Protein AF-U6M1Z2-F1 (afdb_monomer_lite)

Structure (mmCIF, N/CA/C/O backbone):
data_AF-U6M1Z2-F1
#
_entry.id   AF-U6M1Z2-F1
#
loop_
_atom_site.group_PDB
_atom_site.id
_atom_site.type_symbol
_atom_site.label_atom_id
_atom_site.label_alt_id
_atom_site.label_comp_id
_atom_site.label_asym_id
_atom_site.label_entity_id
_atom_site.label_seq_id
_atom_site.pdbx_PDB_ins_code
_atom_site.Cartn_x
_atom_site.Cartn_y
_atom_site.Cartn_z
_atom_site.occupancy
_atom_site.B_iso_or_equiv
_atom_site.auth_seq_id
_atom_site.auth_comp_id
_atom_site.auth_asym_id
_atom_site.auth_atom_id
_atom_site.pdbx_PDB_model_num
ATOM 1 N N . MET A 1 1 ? 0.963 -6.824 -11.765 1.00 69.44 1 MET A N 1
ATOM 2 C CA . MET A 1 1 ? -0.463 -7.216 -11.651 1.00 69.44 1 MET A CA 1
ATOM 3 C C . MET A 1 1 ? -0.826 -7.728 -10.263 1.00 69.44 1 MET A C 1
ATOM 5 O O . MET A 1 1 ? -1.768 -7.196 -9.703 1.00 69.44 1 MET A O 1
ATOM 9 N N . VAL A 1 2 ? -0.076 -8.672 -9.672 1.00 79.88 2 VAL A N 1
ATOM 10 C CA . VAL A 1 2 ? -0.348 -9.194 -8.308 1.00 79.88 2 VAL A CA 1
ATOM 11 C C . VAL A 1 2 ? -0.509 -8.078 -7.265 1.00 79.88 2 VAL A C 1
ATOM 13 O O . VAL A 1 2 ? -1.460 -8.088 -6.497 1.00 79.88 2 VAL A O 1
ATOM 16 N N . ILE A 1 3 ? 0.361 -7.066 -7.299 1.00 79.69 3 ILE A N 1
ATOM 17 C CA . ILE A 1 3 ? 0.311 -5.923 -6.372 1.00 79.69 3 ILE A CA 1
ATOM 18 C C . ILE A 1 3 ? -0.964 -5.084 -6.570 1.00 79.69 3 ILE A C 1
ATOM 20 O O . ILE A 1 3 ? -1.628 -4.728 -5.605 1.00 79.69 3 ILE A O 1
ATOM 24 N N . ALA A 1 4 ? -1.346 -4.804 -7.820 1.00 83.25 4 ALA A N 1
ATOM 25 C CA . ALA A 1 4 ? -2.585 -4.082 -8.120 1.00 83.25 4 ALA A CA 1
ATOM 26 C C . ALA A 1 4 ? -3.821 -4.853 -7.624 1.00 83.25 4 ALA A C 1
ATOM 28 O O . ALA A 1 4 ? -4.719 -4.263 -7.029 1.00 83.25 4 ALA A O 1
ATOM 29 N N . ALA A 1 5 ? -3.831 -6.177 -7.819 1.00 85.50 5 ALA A N 1
ATOM 30 C CA . ALA A 1 5 ? -4.891 -7.046 -7.320 1.00 85.50 5 ALA A CA 1
ATOM 31 C C . ALA A 1 5 ? -4.953 -7.039 -5.785 1.00 85.50 5 ALA A C 1
ATOM 33 O O . ALA A 1 5 ? -6.039 -6.916 -5.230 1.00 85.50 5 ALA A O 1
ATOM 34 N N . TYR A 1 6 ? -3.802 -7.088 -5.105 1.00 88.19 6 TYR A N 1
ATOM 35 C CA . TYR A 1 6 ? -3.723 -6.970 -3.648 1.00 88.19 6 TYR A CA 1
ATOM 36 C C . TYR A 1 6 ? -4.377 -5.675 -3.146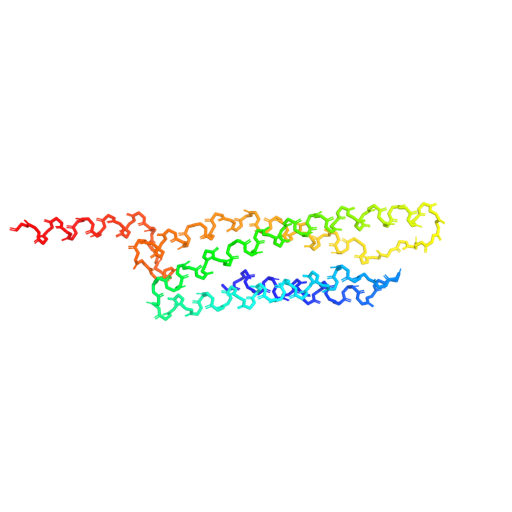 1.00 88.19 6 TYR A C 1
ATOM 38 O O . TYR A 1 6 ? -5.280 -5.730 -2.315 1.00 88.19 6 TYR A O 1
ATOM 46 N N . PHE A 1 7 ? -3.982 -4.518 -3.688 1.00 86.62 7 PHE A N 1
ATOM 47 C CA . PHE A 1 7 ? -4.541 -3.226 -3.276 1.00 86.62 7 PHE A CA 1
ATOM 48 C C . PHE A 1 7 ? -6.040 -3.107 -3.570 1.00 86.62 7 PHE A C 1
ATOM 50 O O . PHE A 1 7 ? -6.777 -2.557 -2.755 1.00 86.62 7 PHE A O 1
ATOM 57 N N . GLY A 1 8 ? -6.511 -3.672 -4.686 1.00 85.94 8 GLY A N 1
ATOM 58 C CA . GLY A 1 8 ? -7.940 -3.739 -4.997 1.00 85.94 8 GLY A CA 1
ATOM 59 C C . GLY A 1 8 ? -8.729 -4.596 -4.000 1.00 85.94 8 GLY A C 1
ATOM 60 O O . GLY A 1 8 ? -9.753 -4.152 -3.483 1.00 85.94 8 GLY A O 1
ATOM 61 N N . VAL A 1 9 ? -8.238 -5.801 -3.690 1.00 89.12 9 VAL A N 1
ATOM 62 C CA . VAL A 1 9 ? -8.891 -6.732 -2.751 1.00 89.12 9 VAL A CA 1
ATOM 63 C C . VAL A 1 9 ? -8.912 -6.164 -1.335 1.00 89.12 9 VAL A C 1
ATOM 65 O O . VAL A 1 9 ? -9.959 -6.164 -0.691 1.00 89.12 9 VAL A O 1
ATOM 68 N N . ILE A 1 10 ? -7.785 -5.634 -0.859 1.00 88.81 10 ILE A N 1
ATOM 69 C CA . ILE A 1 10 ? -7.706 -5.022 0.470 1.00 88.81 10 ILE A CA 1
ATOM 70 C C . ILE A 1 10 ? -8.549 -3.752 0.544 1.00 88.81 10 ILE A C 1
ATOM 72 O O . ILE A 1 10 ? -9.233 -3.548 1.539 1.00 88.81 10 ILE A O 1
ATOM 76 N N . GLY A 1 11 ? -8.581 -2.936 -0.514 1.00 87.12 11 GLY A N 1
ATOM 77 C CA . GLY A 1 11 ? -9.464 -1.772 -0.571 1.00 87.12 11 GLY A CA 1
ATOM 78 C C . GLY A 1 11 ? -10.939 -2.147 -0.410 1.00 87.12 11 GLY A C 1
ATOM 79 O O . GLY A 1 11 ? -11.657 -1.527 0.374 1.00 87.12 11 GLY A O 1
ATOM 80 N N . GLY A 1 12 ? -11.379 -3.215 -1.084 1.00 87.31 12 GLY A N 1
ATOM 81 C CA . GLY A 1 12 ? -12.729 -3.758 -0.925 1.00 87.31 12 GLY A CA 1
ATOM 82 C C . GLY A 1 12 ? -13.001 -4.311 0.478 1.00 87.31 12 GLY A C 1
ATOM 83 O O . GLY A 1 12 ? -14.061 -4.041 1.045 1.00 87.31 12 GLY A O 1
ATOM 84 N N . LEU A 1 13 ? -12.041 -5.040 1.057 1.00 87.75 13 LEU A N 1
ATOM 85 C CA . LEU A 1 13 ? -12.134 -5.567 2.423 1.00 87.75 13 LEU A CA 1
ATOM 86 C C . LEU A 1 13 ? -12.231 -4.451 3.465 1.00 87.75 13 LEU A C 1
ATOM 88 O O . LEU A 1 13 ? -13.078 -4.533 4.348 1.00 87.75 13 LEU A O 1
ATOM 92 N N . ASP A 1 14 ? -11.419 -3.402 3.342 1.00 85.88 14 ASP A N 1
ATOM 93 C CA . ASP A 1 14 ? -11.433 -2.256 4.251 1.00 85.88 14 ASP A CA 1
ATOM 94 C C . ASP A 1 14 ? -12.787 -1.528 4.205 1.00 85.88 14 ASP A C 1
ATOM 96 O O . ASP A 1 14 ? -13.352 -1.212 5.249 1.00 85.88 14 ASP A O 1
ATOM 100 N N . ILE A 1 15 ? -13.350 -1.319 3.006 1.00 88.50 15 ILE A N 1
ATOM 101 C CA . ILE A 1 15 ? -14.685 -0.720 2.828 1.00 88.50 15 ILE A CA 1
ATOM 102 C C . ILE A 1 15 ? -15.772 -1.595 3.459 1.00 88.50 15 ILE A C 1
ATOM 104 O O . ILE A 1 15 ? -16.685 -1.080 4.106 1.00 88.50 15 ILE A O 1
ATOM 108 N N . TYR A 1 16 ? -15.701 -2.910 3.249 1.00 87.69 16 TYR A N 1
ATOM 109 C CA . TYR A 1 16 ? -16.664 -3.857 3.803 1.00 87.69 16 TYR A CA 1
ATOM 110 C C . TYR A 1 16 ? -16.614 -3.876 5.334 1.00 87.69 16 TYR A C 1
ATOM 112 O O . TYR A 1 16 ? -17.648 -3.756 5.985 1.00 87.69 16 TYR A O 1
ATOM 120 N N . GLN A 1 17 ? -15.412 -3.964 5.904 1.00 84.88 17 GLN A N 1
ATOM 121 C CA . GLN A 1 17 ? -15.179 -3.970 7.345 1.00 84.88 17 GLN A CA 1
ATOM 122 C C . GLN A 1 17 ? -15.626 -2.665 8.007 1.00 84.88 17 GLN A C 1
ATOM 124 O O . GLN A 1 17 ? -16.324 -2.715 9.014 1.00 84.88 17 GLN A O 1
ATOM 129 N N . ALA A 1 18 ? -15.315 -1.513 7.406 1.00 83.56 18 ALA A N 1
ATOM 130 C CA . ALA A 1 18 ? -15.727 -0.213 7.927 1.00 83.56 18 ALA A CA 1
ATOM 131 C C . ALA A 1 18 ? -17.249 -0.086 8.078 1.00 83.56 18 ALA A C 1
ATOM 133 O O . ALA A 1 18 ? -17.717 0.564 9.000 1.00 83.56 18 ALA A O 1
ATOM 134 N N . LYS A 1 19 ? -18.032 -0.716 7.191 1.00 85.19 19 LYS A N 1
ATOM 135 C CA . LYS A 1 19 ? -19.503 -0.725 7.274 1.00 85.19 19 LYS A CA 1
ATOM 136 C C . LYS A 1 19 ? -20.057 -1.682 8.332 1.00 85.19 19 LYS A C 1
ATOM 138 O O . LYS A 1 19 ? -21.239 -1.592 8.646 1.00 85.19 19 LYS A O 1
ATOM 143 N N . GLN A 1 20 ? -19.247 -2.622 8.818 1.00 82.75 20 GLN A N 1
ATOM 144 C CA . GLN A 1 20 ? -19.646 -3.579 9.851 1.00 82.75 20 GLN A CA 1
ATOM 145 C C . GLN A 1 20 ? -19.220 -3.163 11.259 1.00 82.75 20 GLN A C 1
ATOM 147 O O . GLN A 1 20 ? -19.742 -3.726 12.219 1.00 82.75 20 GLN A O 1
ATOM 152 N N . THR A 1 21 ? -18.300 -2.205 11.404 1.00 76.25 21 THR A N 1
ATOM 153 C CA . THR A 1 21 ? -17.958 -1.658 12.719 1.00 76.25 21 THR A CA 1
ATOM 154 C C . THR A 1 21 ? -19.078 -0.780 13.254 1.00 76.25 21 THR A C 1
ATOM 156 O O . THR A 1 21 ? -19.736 -0.046 12.512 1.00 76.25 21 THR A O 1
ATOM 159 N N . VAL A 1 22 ? -19.287 -0.854 14.567 1.00 76.06 22 VAL A N 1
ATOM 160 C CA . VAL A 1 22 ? -20.221 0.015 15.286 1.00 76.06 22 VAL A CA 1
ATOM 161 C C . VAL A 1 22 ? -19.462 0.707 16.422 1.00 76.06 22 VAL A C 1
ATOM 163 O O . VAL A 1 22 ? -19.015 0.002 17.329 1.00 76.06 22 VAL A O 1
ATOM 166 N N . PRO A 1 23 ? -19.330 2.048 16.405 1.00 74.12 23 PRO A N 1
ATOM 167 C CA . PRO A 1 23 ? -19.745 2.960 15.331 1.00 74.12 23 PRO A CA 1
ATOM 168 C C . PRO A 1 23 ? -18.944 2.758 14.028 1.00 74.12 23 PRO A C 1
ATOM 170 O O . PRO A 1 23 ? -17.871 2.155 14.019 1.00 74.12 23 PRO A O 1
ATOM 173 N N . GLN A 1 24 ? -19.493 3.245 12.910 1.00 80.69 24 GLN A N 1
ATOM 174 C CA . GLN A 1 24 ? -18.866 3.114 11.593 1.00 80.69 24 GLN A CA 1
ATOM 175 C C . GLN A 1 24 ? -17.493 3.805 11.569 1.00 80.69 24 GLN A C 1
ATOM 177 O O . GLN A 1 24 ? -17.366 4.971 11.935 1.00 80.69 24 GLN A O 1
ATOM 182 N N . GLU A 1 25 ? -16.474 3.105 11.066 1.00 78.75 25 GLU A N 1
ATOM 183 C CA . GLU A 1 25 ? -15.097 3.612 11.014 1.00 78.75 25 GLU A CA 1
ATOM 184 C C . GLU A 1 25 ? -14.839 4.373 9.703 1.00 78.75 25 GLU A C 1
ATOM 186 O O . GLU A 1 25 ? -14.394 3.810 8.697 1.00 78.75 25 GLU A O 1
ATOM 191 N N . GLU A 1 26 ? -15.114 5.681 9.687 1.00 83.00 26 GLU A N 1
ATOM 192 C CA . GLU A 1 26 ? -14.958 6.520 8.484 1.00 83.00 26 GLU A CA 1
ATOM 193 C C . GLU A 1 26 ? -13.520 6.548 7.948 1.00 83.00 26 GLU A C 1
ATOM 195 O O . GLU A 1 26 ? -13.290 6.513 6.735 1.00 83.00 26 GLU A O 1
ATOM 200 N N . THR A 1 27 ? -12.534 6.551 8.845 1.00 80.56 27 THR A N 1
ATOM 201 C CA . THR A 1 27 ? -11.107 6.543 8.486 1.00 80.56 27 THR A CA 1
ATOM 202 C C . THR A 1 27 ? -10.719 5.264 7.742 1.00 80.56 27 THR A C 1
ATOM 204 O O . THR A 1 27 ? -9.984 5.316 6.750 1.00 80.56 27 THR A O 1
ATOM 207 N N . GLN A 1 28 ? -11.271 4.119 8.155 1.00 80.62 28 GLN A N 1
ATOM 208 C CA . GLN A 1 28 ? -11.069 2.840 7.481 1.00 80.62 28 GLN A CA 1
ATOM 209 C C . GLN A 1 28 ? -11.741 2.820 6.104 1.00 80.62 28 GLN A C 1
ATOM 211 O O . GLN A 1 28 ? -11.137 2.349 5.137 1.00 80.62 28 GLN A O 1
ATOM 216 N N . PHE A 1 29 ? -12.946 3.384 5.990 1.00 86.44 29 PHE A N 1
ATOM 217 C CA . PHE A 1 29 ? -13.667 3.492 4.722 1.00 86.44 29 PHE A CA 1
ATOM 218 C C . PHE A 1 29 ? -12.890 4.325 3.689 1.00 86.44 29 PHE A C 1
ATOM 220 O O . PHE A 1 29 ? -12.667 3.868 2.565 1.00 86.44 29 PHE A O 1
ATOM 227 N N . VAL A 1 30 ? -12.410 5.512 4.081 1.00 85.31 30 VAL A N 1
ATOM 228 C CA . VAL A 1 30 ? -11.577 6.371 3.219 1.00 85.31 30 VAL A CA 1
ATOM 229 C C . VAL A 1 30 ? -10.289 5.647 2.823 1.00 85.31 30 VAL A C 1
ATOM 231 O O . VAL A 1 30 ? -9.927 5.629 1.646 1.00 85.31 30 VAL A O 1
ATOM 234 N N . GLY A 1 31 ? -9.632 4.978 3.775 1.00 83.88 31 GLY A N 1
ATOM 235 C CA . GLY A 1 31 ? -8.438 4.180 3.498 1.00 83.88 31 GLY A CA 1
ATOM 236 C C . GLY A 1 31 ? -8.678 3.053 2.489 1.00 83.88 31 GLY A C 1
ATOM 237 O O . GLY A 1 31 ? -7.806 2.770 1.667 1.00 83.88 31 GLY A O 1
ATOM 238 N N . GLY A 1 32 ? -9.859 2.431 2.506 1.00 85.38 32 GLY A N 1
ATOM 239 C CA . GLY A 1 32 ? -10.235 1.404 1.537 1.00 85.38 32 GLY A CA 1
ATOM 240 C C . GLY A 1 32 ? -10.417 1.947 0.115 1.00 85.38 32 GLY A C 1
ATOM 241 O O . GLY A 1 32 ? -9.931 1.344 -0.844 1.00 85.38 32 GLY A O 1
ATOM 242 N N . ILE A 1 33 ? -11.021 3.132 -0.032 1.00 87.94 33 ILE A N 1
ATOM 243 C CA . ILE A 1 33 ? -11.134 3.824 -1.329 1.00 87.94 33 ILE A CA 1
ATOM 244 C C . ILE A 1 33 ? -9.747 4.164 -1.883 1.00 87.94 33 ILE A C 1
ATOM 246 O O . ILE A 1 33 ? -9.467 3.902 -3.055 1.00 87.94 33 ILE A O 1
ATOM 250 N N . VAL A 1 34 ? -8.863 4.707 -1.041 1.00 87.69 34 VAL A N 1
ATOM 251 C CA . VAL A 1 34 ? -7.488 5.053 -1.434 1.00 87.69 34 VAL A CA 1
ATOM 252 C C . VAL A 1 34 ? -6.719 3.808 -1.887 1.00 87.69 34 VAL A C 1
ATOM 254 O O . VAL A 1 34 ? -6.083 3.836 -2.940 1.00 87.69 34 VAL A O 1
ATOM 257 N N . ASN A 1 35 ? -6.837 2.689 -1.164 1.00 87.19 35 ASN A N 1
ATOM 258 C CA . ASN A 1 35 ? -6.247 1.408 -1.562 1.00 87.19 35 ASN A CA 1
ATOM 259 C C . ASN A 1 35 ? -6.744 0.947 -2.942 1.00 87.19 35 ASN A C 1
ATOM 261 O O . ASN A 1 35 ? -5.934 0.621 -3.812 1.00 87.19 35 ASN A O 1
ATOM 265 N N . ALA A 1 36 ? -8.056 0.978 -3.187 1.00 87.69 36 ALA A N 1
ATOM 266 C CA . ALA A 1 36 ? -8.614 0.598 -4.484 1.00 87.69 36 ALA A CA 1
ATOM 267 C C . ALA A 1 36 ? -8.112 1.510 -5.623 1.00 87.69 36 ALA A C 1
ATOM 269 O O . ALA A 1 36 ? -7.740 1.021 -6.694 1.00 87.69 36 ALA A O 1
ATOM 270 N N . ALA A 1 37 ? -8.029 2.823 -5.378 1.00 87.75 37 ALA A N 1
ATOM 271 C CA . ALA A 1 37 ? -7.502 3.793 -6.336 1.00 87.75 37 ALA A CA 1
ATOM 272 C C . ALA A 1 37 ? -6.019 3.543 -6.662 1.00 87.75 37 ALA A C 1
ATOM 274 O O . ALA A 1 37 ? -5.631 3.575 -7.831 1.00 87.75 37 ALA A O 1
ATOM 275 N N . ILE A 1 38 ? -5.198 3.218 -5.658 1.00 87.44 38 ILE A N 1
ATOM 276 C CA . ILE A 1 38 ? -3.791 2.831 -5.845 1.00 87.44 38 ILE A CA 1
ATOM 277 C C . ILE A 1 38 ? -3.685 1.556 -6.682 1.00 87.44 38 ILE A C 1
ATOM 279 O O . ILE A 1 38 ? -2.873 1.498 -7.605 1.00 87.44 38 ILE A O 1
ATOM 283 N N . GLY A 1 39 ? -4.537 0.560 -6.425 1.00 87.06 39 GLY A N 1
ATOM 284 C CA . GLY A 1 39 ? -4.611 -0.650 -7.246 1.00 87.06 39 GLY A CA 1
ATOM 285 C C . GLY A 1 39 ? -4.869 -0.333 -8.723 1.00 87.06 39 GLY A C 1
ATOM 286 O O . GLY A 1 39 ? -4.139 -0.811 -9.596 1.00 87.06 39 GLY A O 1
ATOM 287 N N . GLY A 1 40 ? -5.841 0.541 -9.002 1.00 86.56 40 GLY A N 1
ATOM 288 C CA . GLY A 1 40 ? -6.129 1.028 -10.354 1.00 86.56 40 GLY A CA 1
ATOM 289 C C . GLY A 1 40 ? -4.954 1.783 -10.983 1.00 86.56 40 GLY A C 1
ATOM 290 O O . GLY A 1 40 ? -4.614 1.553 -12.144 1.00 86.56 40 GLY A O 1
ATOM 291 N N . TYR A 1 41 ? -4.275 2.626 -10.206 1.00 87.38 41 TYR A N 1
ATOM 292 C CA . TYR A 1 41 ? -3.131 3.394 -10.690 1.00 87.38 41 TYR A CA 1
ATOM 293 C C . TYR A 1 41 ? -1.924 2.510 -11.040 1.00 87.38 41 TYR A C 1
ATOM 295 O O . TYR A 1 41 ? -1.295 2.691 -12.085 1.00 87.38 41 TYR A O 1
ATOM 303 N N . ILE A 1 42 ? -1.635 1.492 -10.225 1.00 85.00 42 ILE A N 1
ATOM 304 C CA . ILE A 1 42 ? -0.583 0.506 -10.512 1.00 85.00 42 ILE A CA 1
ATOM 305 C C . ILE A 1 42 ? -0.929 -0.294 -11.774 1.00 85.00 42 ILE A C 1
ATOM 307 O O . ILE A 1 42 ? -0.047 -0.562 -12.592 1.00 85.00 42 ILE A O 1
ATOM 311 N N . LEU A 1 43 ? -2.201 -0.661 -11.966 1.00 86.50 43 LEU A N 1
ATOM 312 C CA . LEU A 1 43 ? -2.651 -1.352 -13.176 1.00 86.50 43 LEU A CA 1
ATOM 313 C C . LEU A 1 43 ? -2.406 -0.497 -14.431 1.00 86.50 43 LEU A C 1
ATOM 315 O O . LEU A 1 43 ? -1.870 -1.002 -15.418 1.00 86.50 43 LEU A O 1
ATOM 319 N N . LEU A 1 44 ? -2.728 0.799 -14.367 1.00 85.69 44 LEU A N 1
ATOM 320 C CA . LEU A 1 44 ? -2.457 1.751 -15.444 1.00 85.69 44 LEU A CA 1
ATOM 321 C C . LEU A 1 44 ? -0.957 1.827 -15.762 1.00 85.69 44 LEU A C 1
ATOM 323 O O . LEU A 1 44 ? -0.580 1.756 -16.929 1.00 85.69 44 LEU A O 1
ATOM 327 N N . CYS A 1 45 ? -0.095 1.900 -14.744 1.00 81.00 45 CYS A N 1
ATOM 328 C CA . CYS A 1 45 ? 1.359 1.929 -14.941 1.00 81.00 45 CYS A CA 1
ATOM 329 C C . CYS A 1 45 ? 1.869 0.671 -15.660 1.00 81.00 45 CYS A C 1
ATOM 331 O O . CYS A 1 45 ? 2.690 0.767 -16.571 1.00 81.00 45 CYS A O 1
ATOM 333 N N . VAL A 1 46 ? 1.342 -0.507 -15.306 1.00 78.12 46 VAL A N 1
ATOM 334 C CA . VAL A 1 46 ? 1.676 -1.769 -15.984 1.00 78.12 46 VAL A CA 1
ATOM 335 C C . VAL A 1 46 ? 1.248 -1.735 -17.456 1.00 78.12 46 VAL A C 1
ATOM 337 O O . VAL A 1 46 ? 2.042 -2.094 -18.323 1.00 78.12 46 VAL A O 1
ATOM 340 N N . LEU A 1 47 ? 0.032 -1.267 -17.758 1.00 82.19 47 LEU A N 1
ATOM 341 C CA . LEU A 1 47 ? -0.459 -1.136 -19.137 1.00 82.19 47 LEU A CA 1
ATOM 342 C C . LEU A 1 47 ? 0.401 -0.171 -19.968 1.00 82.19 47 LEU A C 1
ATOM 344 O O . LEU A 1 47 ? 0.736 -0.467 -21.112 1.00 82.19 47 LEU A O 1
ATOM 348 N N . LEU A 1 48 ? 0.817 0.956 -19.390 1.00 78.88 48 LEU A N 1
ATOM 349 C CA . LEU A 1 48 ? 1.691 1.919 -20.065 1.00 78.88 48 LEU A CA 1
ATOM 350 C C . LEU A 1 48 ? 3.105 1.370 -20.302 1.00 78.88 48 LEU A C 1
ATOM 352 O O . LEU A 1 48 ? 3.714 1.675 -21.331 1.00 78.88 48 LEU A O 1
ATOM 356 N N . GLY A 1 49 ? 3.603 0.521 -19.397 1.00 70.44 49 GLY A N 1
ATOM 357 C CA . GLY A 1 49 ? 4.826 -0.256 -19.605 1.00 70.44 49 GLY A CA 1
ATOM 358 C C . GLY A 1 49 ? 4.719 -1.193 -20.813 1.00 70.44 49 GLY A C 1
ATOM 359 O O . GLY A 1 49 ? 5.604 -1.191 -21.671 1.00 70.44 49 GLY A O 1
ATOM 360 N N . PHE A 1 50 ? 3.596 -1.912 -20.952 1.00 74.44 50 PHE A N 1
ATOM 361 C CA . PHE A 1 50 ? 3.322 -2.739 -22.137 1.00 74.44 50 PHE A CA 1
ATOM 362 C C . PHE A 1 50 ? 3.304 -1.926 -23.437 1.00 74.44 50 PHE A C 1
ATOM 364 O O . PHE A 1 50 ? 3.833 -2.379 -24.452 1.00 74.44 50 PHE A O 1
ATOM 371 N N . LEU A 1 51 ? 2.757 -0.709 -23.403 1.00 77.50 51 LEU A N 1
ATOM 372 C CA . LEU A 1 51 ? 2.694 0.199 -24.553 1.00 77.50 51 LEU A CA 1
ATOM 373 C C . LEU A 1 51 ? 4.041 0.862 -24.907 1.00 77.50 51 LEU A C 1
ATOM 375 O O . LEU A 1 51 ? 4.098 1.640 -25.857 1.00 77.50 51 LEU A O 1
ATOM 379 N N . LYS A 1 52 ? 5.132 0.558 -24.183 1.00 66.31 52 LYS A N 1
ATOM 380 C CA . LYS A 1 52 ? 6.486 1.106 -24.404 1.00 66.31 52 LYS A CA 1
ATOM 381 C C . LYS A 1 52 ? 6.555 2.642 -24.393 1.00 66.31 52 LYS A C 1
ATOM 383 O O . LYS A 1 52 ? 7.408 3.239 -25.049 1.00 66.31 52 LYS A O 1
ATOM 388 N N . LEU A 1 53 ? 5.712 3.304 -23.601 1.00 65.88 53 LEU A N 1
ATOM 389 C CA . LEU A 1 53 ? 5.695 4.768 -23.458 1.00 65.88 53 LEU A CA 1
ATOM 390 C C . LEU A 1 53 ? 6.803 5.262 -22.502 1.00 65.88 53 LEU A C 1
ATOM 392 O O . LEU A 1 53 ? 6.523 5.956 -21.530 1.00 65.88 53 LEU A O 1
ATOM 396 N N . GLY A 1 54 ? 8.059 4.882 -22.770 1.00 64.81 54 GLY A N 1
ATOM 397 C CA . GLY A 1 54 ? 9.217 4.897 -21.857 1.00 64.81 54 GLY A CA 1
ATOM 398 C C . GLY A 1 54 ? 9.254 5.997 -20.785 1.00 64.81 54 GLY A C 1
ATOM 399 O O . GLY A 1 54 ? 9.216 5.688 -19.597 1.00 64.81 54 GLY A O 1
ATOM 400 N N . LEU A 1 55 ? 9.294 7.278 -21.173 1.00 68.94 55 LEU A N 1
ATOM 401 C CA . LEU A 1 55 ? 9.388 8.394 -20.217 1.00 68.94 55 LEU A CA 1
ATOM 402 C C . LEU A 1 55 ? 8.101 8.597 -19.394 1.00 68.94 55 LEU A C 1
ATOM 404 O O . LEU A 1 55 ? 8.161 8.871 -18.198 1.00 68.94 55 LEU A O 1
ATOM 408 N N . LEU A 1 56 ? 6.936 8.431 -20.023 1.00 74.50 56 LEU A N 1
ATOM 409 C CA . LEU A 1 56 ? 5.625 8.533 -19.374 1.00 74.50 56 LEU A CA 1
ATOM 410 C C . LEU A 1 56 ? 5.418 7.389 -18.373 1.00 74.50 56 LEU A C 1
ATOM 412 O O . LEU A 1 56 ? 5.005 7.625 -17.239 1.00 74.50 56 LEU A O 1
ATOM 416 N N . ALA A 1 57 ? 5.775 6.165 -18.767 1.00 71.06 57 ALA A N 1
ATOM 417 C CA . ALA A 1 57 ? 5.738 4.993 -17.900 1.00 71.06 57 ALA A CA 1
ATOM 418 C C . ALA A 1 57 ? 6.693 5.147 -16.704 1.00 71.06 57 ALA A C 1
ATOM 420 O O . ALA A 1 57 ? 6.312 4.815 -15.583 1.00 71.06 57 ALA A O 1
ATOM 421 N N . TYR A 1 58 ? 7.888 5.716 -16.908 1.00 69.75 58 TYR A N 1
ATOM 422 C CA . TYR A 1 58 ? 8.828 6.030 -15.828 1.00 69.75 58 TYR A CA 1
ATOM 423 C C . TYR A 1 58 ? 8.232 7.004 -14.801 1.00 69.75 58 TYR A C 1
ATOM 425 O O . TYR A 1 58 ? 8.183 6.683 -13.613 1.00 69.75 58 TYR A O 1
ATOM 433 N N . ILE A 1 59 ? 7.743 8.168 -15.251 1.00 77.94 59 ILE A N 1
ATOM 434 C CA . ILE A 1 59 ? 7.206 9.213 -14.363 1.00 77.94 59 ILE A CA 1
ATOM 435 C C . ILE A 1 59 ? 6.006 8.688 -13.570 1.00 77.94 59 ILE A C 1
ATOM 437 O O . ILE A 1 59 ? 5.932 8.887 -12.358 1.00 77.94 59 ILE A O 1
ATOM 441 N N . LEU A 1 60 ? 5.086 7.977 -14.227 1.00 80.44 60 LEU A N 1
ATOM 442 C CA . LEU A 1 60 ? 3.895 7.444 -13.566 1.00 80.44 60 LEU A CA 1
ATOM 443 C C . LEU A 1 60 ? 4.231 6.305 -12.602 1.00 80.44 60 LEU A C 1
ATOM 445 O O . LEU A 1 60 ? 3.695 6.275 -11.499 1.00 80.44 60 LEU A O 1
ATOM 449 N N . THR A 1 61 ? 5.180 5.428 -12.943 1.00 77.00 61 THR A N 1
ATOM 450 C CA . THR A 1 61 ? 5.638 4.368 -12.026 1.00 77.00 61 THR A CA 1
ATOM 451 C C . THR A 1 61 ? 6.309 4.959 -10.785 1.00 77.00 61 THR A C 1
ATOM 453 O O . THR A 1 61 ? 6.082 4.487 -9.671 1.00 77.00 61 THR A O 1
ATOM 456 N N . PHE A 1 62 ? 7.084 6.033 -10.951 1.00 79.50 62 PHE A N 1
ATOM 457 C CA . PHE A 1 62 ? 7.678 6.760 -9.832 1.00 79.50 62 PHE A CA 1
ATOM 458 C C . PHE A 1 62 ? 6.616 7.476 -8.983 1.00 79.50 62 PHE A C 1
ATOM 460 O O . PHE A 1 62 ? 6.661 7.430 -7.755 1.00 79.50 62 PHE A O 1
ATOM 467 N N . GLY A 1 63 ? 5.600 8.068 -9.614 1.00 83.00 63 GLY A N 1
ATOM 468 C CA . GLY A 1 63 ? 4.441 8.613 -8.907 1.00 83.00 63 GLY A CA 1
ATOM 469 C C . GLY A 1 63 ? 3.670 7.539 -8.133 1.00 83.00 63 GLY A C 1
ATOM 470 O O . GLY A 1 63 ? 3.300 7.757 -6.983 1.00 83.00 63 GLY A O 1
ATOM 471 N N . ALA A 1 64 ? 3.473 6.355 -8.720 1.00 81.94 64 ALA A N 1
ATOM 472 C CA . ALA A 1 64 ? 2.800 5.230 -8.072 1.00 81.94 64 ALA A CA 1
ATOM 473 C C . ALA A 1 64 ? 3.562 4.761 -6.833 1.00 81.94 64 ALA A C 1
ATOM 475 O O . ALA A 1 64 ? 2.943 4.495 -5.805 1.00 81.94 64 ALA A O 1
ATOM 476 N N . PHE A 1 65 ? 4.893 4.743 -6.894 1.00 83.19 65 PHE A N 1
ATOM 477 C CA . PHE A 1 65 ? 5.737 4.469 -5.737 1.00 83.19 65 PHE A CA 1
ATOM 478 C C . PHE A 1 65 ? 5.500 5.466 -4.595 1.00 83.19 65 PHE A C 1
ATOM 480 O O . PHE A 1 65 ? 5.223 5.048 -3.472 1.00 83.19 65 PHE A O 1
ATOM 487 N N . PHE A 1 66 ? 5.536 6.771 -4.884 1.00 84.94 66 PHE A N 1
ATOM 488 C CA . PHE A 1 66 ? 5.319 7.815 -3.878 1.00 84.94 66 PHE A CA 1
ATOM 489 C C . PHE A 1 66 ? 3.931 7.743 -3.242 1.00 84.94 66 PHE A C 1
ATOM 491 O O . PHE A 1 66 ? 3.817 7.760 -2.019 1.00 84.94 66 PHE A O 1
ATOM 498 N N . VAL A 1 67 ? 2.877 7.614 -4.051 1.00 86.06 67 VAL A N 1
ATOM 499 C CA . VAL A 1 67 ? 1.499 7.501 -3.547 1.00 86.06 67 VAL A CA 1
ATOM 500 C C . VAL A 1 67 ? 1.333 6.240 -2.695 1.00 86.06 67 VAL A C 1
ATOM 502 O O . VAL A 1 67 ? 0.697 6.282 -1.644 1.00 86.06 67 VAL A O 1
ATOM 505 N N . THR A 1 68 ? 1.955 5.130 -3.098 1.00 85.25 68 THR A N 1
ATOM 506 C CA . THR A 1 68 ? 1.918 3.873 -2.340 1.00 85.25 68 THR A CA 1
ATOM 507 C C . THR A 1 68 ? 2.645 4.002 -0.999 1.00 85.25 68 THR A C 1
ATOM 509 O O . THR A 1 68 ? 2.130 3.547 0.019 1.00 85.25 68 THR A O 1
ATOM 512 N N . LEU A 1 69 ? 3.798 4.678 -0.963 1.00 86.00 69 LEU A N 1
ATOM 513 C CA . LEU A 1 69 ? 4.519 4.982 0.277 1.00 86.00 69 LEU A CA 1
ATOM 514 C C . LEU A 1 69 ? 3.711 5.882 1.216 1.00 86.00 69 LEU A C 1
ATOM 516 O O . LEU A 1 69 ? 3.578 5.566 2.398 1.00 86.00 69 LEU A O 1
ATOM 520 N N . LEU A 1 70 ? 3.141 6.972 0.694 1.00 87.88 70 LEU A N 1
ATOM 521 C CA . LEU A 1 70 ? 2.294 7.886 1.467 1.00 87.88 70 LEU A CA 1
ATOM 522 C C . LEU A 1 70 ? 1.081 7.163 2.057 1.00 87.88 70 LEU A C 1
ATOM 524 O O . LEU A 1 70 ? 0.742 7.384 3.216 1.00 87.88 70 LEU A O 1
ATOM 528 N N .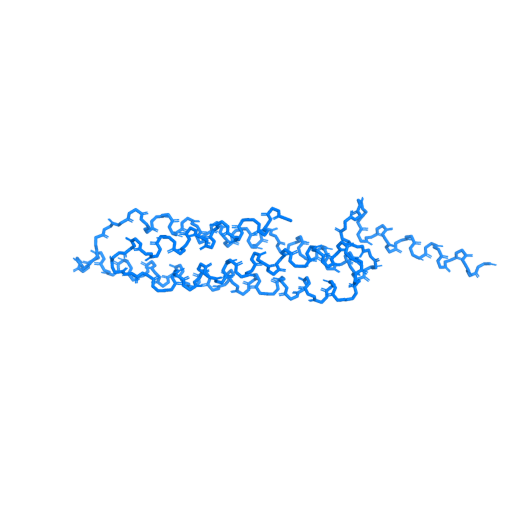 ASN A 1 71 ? 0.472 6.250 1.300 1.00 86.69 71 ASN A N 1
ATOM 529 C CA . ASN A 1 71 ? -0.611 5.408 1.796 1.00 86.69 71 ASN A CA 1
ATOM 530 C C . ASN A 1 71 ? -0.160 4.469 2.925 1.00 86.69 71 ASN A C 1
ATOM 532 O O . ASN A 1 71 ? -0.896 4.272 3.885 1.00 86.69 71 ASN A O 1
ATOM 536 N N . GLY A 1 72 ? 1.061 3.932 2.860 1.00 86.25 72 GLY A N 1
ATOM 537 C CA . GLY A 1 72 ? 1.632 3.134 3.948 1.00 86.25 72 GLY A CA 1
ATOM 538 C C . GLY A 1 72 ? 1.794 3.939 5.235 1.00 86.25 72 GLY A C 1
ATOM 539 O O . GLY A 1 72 ? 1.405 3.476 6.305 1.00 86.25 72 GLY A O 1
ATOM 540 N N . VAL A 1 73 ? 2.294 5.174 5.128 1.00 88.38 73 VAL A N 1
ATOM 541 C CA . VAL A 1 73 ? 2.393 6.099 6.268 1.00 88.38 73 VAL A CA 1
ATOM 542 C C . VAL A 1 73 ? 1.006 6.441 6.811 1.00 88.38 73 VAL A C 1
ATOM 544 O O . VAL A 1 73 ? 0.788 6.360 8.016 1.00 88.38 73 VAL A O 1
ATOM 547 N N . PHE A 1 74 ? 0.053 6.766 5.933 1.00 86.12 74 PHE A N 1
ATOM 548 C CA . PHE A 1 74 ? -1.330 7.039 6.320 1.00 86.12 74 PHE A CA 1
ATOM 549 C C . PHE A 1 74 ? -1.940 5.863 7.093 1.00 86.12 74 PHE A C 1
ATOM 551 O O . PHE A 1 74 ? -2.455 6.064 8.188 1.00 86.12 74 PHE A O 1
ATOM 558 N N . LYS A 1 75 ? -1.801 4.634 6.580 1.00 85.81 75 LYS A N 1
ATOM 559 C CA . LYS A 1 75 ? -2.294 3.409 7.227 1.00 85.81 75 LYS A CA 1
ATOM 560 C C . LYS A 1 75 ? -1.654 3.161 8.592 1.00 85.81 75 LYS A C 1
ATOM 562 O O . LYS A 1 75 ? -2.332 2.718 9.511 1.00 85.81 75 LYS A O 1
ATOM 567 N N . LEU A 1 76 ? -0.368 3.469 8.747 1.00 89.19 76 LEU A N 1
ATOM 568 C CA . LEU A 1 76 ? 0.313 3.356 10.036 1.00 89.19 76 LEU A CA 1
ATOM 569 C C . LEU A 1 76 ? -0.244 4.356 11.060 1.00 89.19 76 LEU A C 1
ATOM 571 O O . LEU A 1 76 ? -0.470 4.001 12.214 1.00 89.19 76 LEU A O 1
ATOM 575 N N . VAL A 1 77 ? -0.497 5.597 10.638 1.00 87.88 77 VAL A N 1
ATOM 576 C CA . VAL A 1 77 ? -1.091 6.623 11.506 1.00 87.88 77 VAL A CA 1
ATOM 577 C C . VAL A 1 77 ? -2.525 6.250 11.879 1.00 87.88 77 VAL A C 1
ATOM 579 O O . VAL A 1 77 ? -2.868 6.296 13.059 1.00 87.88 77 VAL A O 1
ATOM 582 N N . THR A 1 78 ? -3.352 5.829 10.914 1.00 84.69 78 THR A N 1
ATOM 583 C CA . THR A 1 78 ? -4.735 5.409 11.195 1.00 84.69 78 THR A CA 1
ATOM 584 C C . THR A 1 78 ? -4.780 4.209 12.127 1.00 84.69 78 THR A C 1
ATOM 586 O O . THR A 1 78 ? -5.607 4.197 13.031 1.00 84.69 78 THR A O 1
ATOM 589 N N . PHE A 1 79 ? -3.864 3.251 11.962 1.00 88.38 79 PHE A N 1
ATOM 590 C CA . PHE A 1 79 ? -3.747 2.093 12.842 1.00 88.38 79 PHE A CA 1
ATOM 591 C C . PHE A 1 79 ? -3.546 2.514 14.301 1.00 88.38 79 PHE A C 1
ATOM 593 O O . PHE A 1 79 ? -4.274 2.055 15.178 1.00 88.38 79 PHE A O 1
ATOM 600 N N . ILE A 1 80 ? -2.601 3.427 14.558 1.00 88.88 80 ILE A N 1
ATOM 601 C CA . ILE A 1 80 ? -2.317 3.930 15.910 1.00 88.88 80 ILE A CA 1
ATOM 602 C C . ILE A 1 80 ? -3.541 4.653 16.482 1.00 88.88 80 ILE A C 1
ATOM 604 O O . ILE A 1 80 ? -3.935 4.388 17.616 1.00 88.88 80 ILE A O 1
ATOM 608 N N . VAL A 1 81 ? -4.158 5.546 15.703 1.00 87.31 81 VAL A N 1
ATOM 609 C CA . VAL A 1 81 ? -5.323 6.326 16.149 1.00 87.31 81 VAL A CA 1
ATOM 610 C C . VAL A 1 81 ? -6.511 5.418 16.478 1.00 87.31 81 VAL A C 1
ATOM 612 O O . VAL A 1 81 ? -7.119 5.582 17.534 1.00 87.31 81 VAL A O 1
ATOM 615 N N . GLN A 1 82 ? -6.810 4.437 15.625 1.00 85.62 82 GLN A N 1
ATOM 616 C CA . GLN A 1 82 ? -7.897 3.481 15.847 1.00 85.62 82 GLN A CA 1
ATOM 617 C C . GLN A 1 82 ? -7.641 2.603 17.070 1.00 85.62 82 GLN A C 1
ATOM 619 O O . GLN A 1 82 ? -8.538 2.421 17.886 1.00 85.62 82 GLN A O 1
ATOM 624 N N . TRP A 1 83 ? -6.409 2.126 17.263 1.00 87.88 83 TRP A N 1
ATOM 625 C CA . TRP A 1 83 ? -6.051 1.354 18.453 1.00 87.88 83 TRP A CA 1
ATOM 626 C C . TRP A 1 83 ? -6.227 2.142 19.750 1.00 87.88 83 TRP A C 1
ATOM 628 O O . TRP A 1 83 ? -6.745 1.602 20.727 1.00 87.88 83 TRP A O 1
ATOM 638 N N . VAL A 1 84 ? -5.827 3.417 19.765 1.00 89.38 84 VAL A N 1
ATOM 639 C CA . VAL A 1 84 ? -6.044 4.297 20.923 1.00 89.38 84 VAL A CA 1
ATOM 640 C C . VAL A 1 84 ? -7.539 4.513 21.159 1.00 89.38 84 VAL A C 1
ATOM 642 O O . VAL A 1 84 ? -7.989 4.386 22.297 1.00 89.38 84 VAL A O 1
ATOM 645 N N . HIS A 1 85 ? -8.311 4.780 20.102 1.00 86.56 85 HIS A N 1
ATOM 646 C CA . HIS A 1 85 ? -9.753 5.000 20.200 1.00 86.56 85 HIS A CA 1
ATOM 647 C C . HIS A 1 85 ? -10.499 3.764 20.722 1.00 86.56 85 HIS A C 1
ATOM 649 O O . HIS A 1 85 ? -11.275 3.870 21.670 1.00 86.56 85 HIS A O 1
ATOM 655 N N . TRP A 1 86 ? -10.219 2.580 20.171 1.00 87.69 86 TRP A N 1
ATOM 656 C CA . TRP A 1 86 ? -10.802 1.324 20.645 1.00 87.69 86 TRP A CA 1
ATOM 657 C C . TRP A 1 86 ? -10.357 0.997 22.069 1.00 87.69 86 TRP A C 1
ATOM 659 O O . TRP A 1 86 ? -11.173 0.557 22.872 1.00 87.69 86 TRP A O 1
ATOM 669 N N . GLY A 1 87 ? -9.089 1.243 22.415 1.00 87.00 87 GLY A N 1
ATOM 670 C CA . GLY A 1 87 ? -8.573 1.030 23.768 1.00 87.00 87 GLY A CA 1
ATOM 671 C C . GLY A 1 87 ? -9.280 1.892 24.816 1.00 87.00 87 GLY A C 1
ATOM 672 O O . GLY A 1 87 ? -9.694 1.377 25.853 1.00 87.00 87 GLY A O 1
ATOM 673 N N . GLN A 1 88 ? -9.473 3.181 24.526 1.00 88.38 88 GLN A N 1
ATOM 674 C CA . GLN A 1 88 ? -10.245 4.088 25.381 1.00 88.38 88 GLN A CA 1
ATOM 675 C C . GLN A 1 88 ? -11.715 3.665 25.456 1.00 88.38 88 GLN A C 1
ATOM 677 O O . GLN A 1 88 ? -12.252 3.509 26.548 1.00 88.38 88 GLN A O 1
ATOM 682 N N . GLY A 1 89 ? -12.345 3.379 24.314 1.00 86.19 89 GLY A N 1
ATOM 683 C CA . GLY A 1 89 ? -13.751 2.982 24.268 1.00 86.19 89 GLY A CA 1
ATOM 684 C C . GLY A 1 89 ? -14.050 1.672 25.002 1.00 86.19 89 GLY A C 1
ATOM 685 O O . GLY A 1 89 ? -15.077 1.570 25.671 1.00 86.19 89 GLY A O 1
ATOM 686 N N . MET A 1 90 ? -13.141 0.693 24.944 1.00 89.75 90 MET A N 1
ATOM 687 C CA . MET A 1 90 ? -13.255 -0.552 25.713 1.00 89.75 90 MET A CA 1
ATOM 688 C C . MET A 1 90 ? -13.036 -0.326 27.213 1.00 89.75 90 MET A C 1
ATOM 690 O O . MET A 1 90 ? -13.728 -0.938 28.022 1.00 89.75 90 MET A O 1
ATOM 694 N N . SER A 1 91 ? -12.103 0.555 27.595 1.00 89.00 91 SER A N 1
ATOM 695 C CA . SER A 1 91 ? -11.878 0.924 29.001 1.00 89.00 91 SER A CA 1
ATOM 696 C C . SER A 1 91 ? -13.094 1.630 29.608 1.00 89.00 91 SER A C 1
ATOM 698 O O . SER A 1 91 ? -13.449 1.371 30.756 1.00 89.00 91 SER A O 1
ATOM 700 N N . ASP A 1 92 ? -13.747 2.489 28.827 1.00 88.94 92 ASP A N 1
ATOM 701 C CA . ASP A 1 92 ? -14.906 3.278 29.254 1.00 88.94 92 ASP A CA 1
ATOM 702 C C . ASP A 1 92 ? -16.240 2.525 29.076 1.00 88.94 92 ASP A C 1
ATOM 704 O O . ASP A 1 92 ? -17.302 3.044 29.418 1.00 88.94 92 ASP A O 1
ATOM 708 N N . GLY A 1 93 ? -16.209 1.303 28.526 1.00 84.00 93 GLY A N 1
ATOM 709 C CA . GLY A 1 93 ? -17.389 0.468 28.277 1.00 84.00 93 GLY A CA 1
ATOM 710 C C . GLY A 1 93 ? -18.319 0.984 27.173 1.00 84.00 93 GLY A C 1
ATOM 711 O O . GLY A 1 93 ? -19.449 0.520 27.054 1.00 84.00 93 GLY A O 1
ATOM 712 N N . THR A 1 94 ? -17.866 1.948 26.370 1.00 84.00 94 THR A N 1
ATOM 713 C CA . THR A 1 94 ? -18.645 2.548 25.274 1.00 84.00 94 THR A CA 1
ATOM 714 C C . THR A 1 94 ? -18.533 1.763 23.968 1.00 84.00 94 THR A C 1
ATOM 716 O O . THR A 1 94 ? -19.394 1.898 23.099 1.00 84.00 94 THR A O 1
ATOM 719 N N . ILE A 1 95 ? -17.493 0.935 23.829 1.00 83.69 95 ILE A N 1
ATOM 720 C CA . ILE A 1 95 ? -17.239 0.098 22.656 1.00 83.69 95 ILE A CA 1
ATOM 721 C C . ILE A 1 95 ? -16.997 -1.342 23.113 1.00 83.69 95 ILE A C 1
ATOM 723 O O . ILE A 1 95 ? -16.100 -1.611 23.910 1.00 83.69 95 ILE A O 1
ATOM 727 N N . GLU A 1 96 ? -17.769 -2.282 22.570 1.00 85.44 96 GLU A N 1
ATOM 728 C CA . GLU A 1 96 ? -17.523 -3.713 22.752 1.00 85.44 96 GLU A CA 1
ATOM 729 C C . GLU A 1 96 ? -16.479 -4.230 21.760 1.00 85.44 96 GLU A C 1
ATOM 731 O O . GLU A 1 96 ? -16.346 -3.733 20.639 1.00 85.44 96 GLU A O 1
ATOM 736 N N . PHE A 1 97 ? -15.752 -5.272 22.160 1.00 85.81 97 PHE A N 1
ATOM 737 C CA . PHE A 1 97 ? -14.792 -5.923 21.280 1.00 85.81 97 PHE A CA 1
ATOM 738 C C . PHE A 1 97 ? -15.489 -6.512 20.047 1.00 85.81 97 PHE A C 1
ATOM 740 O O . PHE A 1 97 ? -16.402 -7.331 20.155 1.00 85.81 97 PHE A O 1
ATOM 747 N N . GLN A 1 98 ? -15.008 -6.140 18.863 1.00 85.12 98 GLN A N 1
ATOM 748 C CA . GLN A 1 98 ? -15.538 -6.607 17.584 1.00 85.12 98 GLN A CA 1
ATOM 749 C C . GLN A 1 98 ? -14.444 -7.333 16.803 1.00 85.12 98 GLN A C 1
ATOM 751 O O . GLN A 1 98 ? -13.310 -6.864 16.717 1.00 85.12 98 GLN A O 1
ATOM 756 N N . THR A 1 99 ? -14.788 -8.444 16.142 1.00 83.81 99 THR A N 1
ATOM 757 C CA . THR A 1 99 ? -13.850 -9.194 15.282 1.00 83.81 99 THR A CA 1
ATOM 758 C C . THR A 1 99 ? -13.205 -8.305 14.216 1.00 83.81 99 THR A C 1
ATOM 760 O O . THR A 1 99 ? -12.048 -8.514 13.845 1.00 83.81 99 THR A O 1
ATOM 763 N N . VAL A 1 100 ? -13.924 -7.268 13.775 1.00 82.06 100 VAL A N 1
ATOM 764 C CA . VAL A 1 100 ? -13.446 -6.310 12.779 1.00 82.06 100 VAL A CA 1
ATOM 765 C C . VAL A 1 100 ? -12.212 -5.531 13.253 1.00 82.06 100 VAL A C 1
ATOM 767 O O . VAL A 1 100 ? -11.348 -5.228 12.432 1.00 82.06 100 VAL A O 1
ATOM 770 N N . MET A 1 101 ? -12.053 -5.296 14.561 1.00 85.94 101 MET A N 1
ATOM 771 C CA . MET A 1 101 ? -10.864 -4.638 15.125 1.00 85.94 101 MET A CA 1
ATOM 772 C C . MET A 1 101 ? -9.592 -5.451 14.855 1.00 85.94 101 MET A C 1
ATOM 774 O O . MET A 1 101 ? -8.555 -4.906 14.470 1.00 85.94 101 MET A O 1
ATOM 778 N N . VAL A 1 102 ? -9.677 -6.779 14.987 1.00 85.81 102 VAL A N 1
ATOM 779 C CA . VAL A 1 102 ? -8.554 -7.691 14.724 1.00 85.81 102 VAL A CA 1
ATOM 780 C C . VAL A 1 102 ? -8.283 -7.787 13.228 1.00 85.81 102 VAL A C 1
ATOM 782 O O . VAL A 1 102 ? -7.141 -7.642 12.796 1.00 85.81 102 VAL A O 1
ATOM 785 N N . THR A 1 103 ? -9.321 -7.997 12.415 1.00 84.38 103 THR A N 1
ATOM 786 C CA . THR A 1 103 ? -9.135 -8.160 10.967 1.00 84.38 103 THR A CA 1
ATOM 787 C C . THR A 1 103 ? -8.648 -6.876 10.294 1.00 84.38 103 THR A C 1
ATOM 789 O O . THR A 1 103 ? -7.829 -6.961 9.382 1.00 84.38 103 THR A O 1
ATOM 792 N N . SER A 1 104 ? -9.093 -5.707 10.769 1.00 83.38 104 SER A N 1
ATOM 793 C CA . SER A 1 104 ? -8.626 -4.388 10.315 1.00 83.38 104 SER A CA 1
ATOM 794 C C . SER A 1 104 ? -7.172 -4.140 10.721 1.00 83.38 104 SER A C 1
ATOM 796 O O . SER A 1 104 ? -6.349 -3.739 9.902 1.00 83.38 104 SER A O 1
ATOM 798 N N . SER A 1 105 ? -6.800 -4.480 11.959 1.00 88.31 105 SER A N 1
ATOM 799 C CA . SER A 1 105 ? -5.406 -4.396 12.417 1.00 88.31 105 SER A CA 1
ATOM 800 C C . SER A 1 105 ? -4.467 -5.222 11.535 1.00 88.31 105 SER A C 1
ATOM 802 O O . SER A 1 105 ? -3.422 -4.742 11.096 1.00 88.31 105 SER A O 1
ATOM 804 N N . ILE A 1 106 ? -4.867 -6.458 11.225 1.00 88.25 106 ILE A N 1
ATOM 805 C CA . ILE A 1 106 ? -4.094 -7.350 10.360 1.00 88.25 106 ILE A CA 1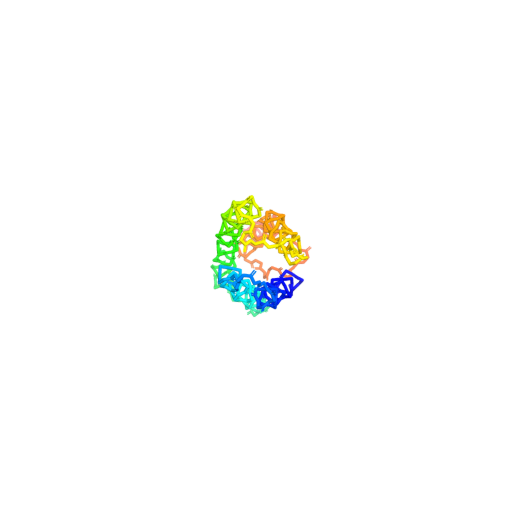
ATOM 806 C C . ILE A 1 106 ? -4.012 -6.787 8.936 1.00 88.25 106 ILE A C 1
ATOM 808 O O . ILE A 1 106 ? -2.917 -6.756 8.376 1.00 88.25 106 ILE A O 1
ATOM 812 N N . SER A 1 107 ? -5.121 -6.318 8.346 1.00 86.19 107 SER A N 1
ATOM 813 C CA . SER A 1 107 ? -5.113 -5.796 6.970 1.00 86.19 107 SER A CA 1
ATOM 814 C C . SER A 1 107 ? -4.222 -4.558 6.834 1.00 86.19 107 SER A C 1
ATOM 816 O O . SER A 1 107 ? -3.462 -4.446 5.867 1.00 86.19 107 SER A O 1
ATOM 818 N N . GLN A 1 108 ? -4.251 -3.653 7.816 1.00 85.50 108 GLN A N 1
ATOM 819 C CA . GLN A 1 108 ? -3.440 -2.437 7.820 1.00 85.50 108 GLN A CA 1
ATOM 820 C C . GLN A 1 108 ? -1.950 -2.756 7.960 1.00 85.50 108 GLN A C 1
ATOM 822 O O . GLN A 1 108 ? -1.152 -2.302 7.138 1.00 85.50 108 GLN A O 1
ATOM 827 N N . LEU A 1 109 ? -1.570 -3.599 8.927 1.00 89.31 109 LEU A N 1
ATOM 828 C CA . LEU A 1 109 ? -0.175 -4.005 9.122 1.00 89.31 109 LEU A CA 1
ATOM 829 C C . LEU A 1 109 ? 0.370 -4.784 7.922 1.00 89.31 109 LEU A C 1
ATOM 831 O O . LEU A 1 109 ? 1.479 -4.513 7.460 1.00 89.31 109 LEU A O 1
ATOM 835 N N . LEU A 1 110 ? -0.419 -5.707 7.365 1.00 88.38 110 LEU A N 1
ATOM 836 C CA . LEU A 1 110 ? -0.026 -6.467 6.180 1.00 88.38 110 LEU A CA 1
ATOM 837 C C . LEU A 1 110 ? 0.156 -5.545 4.969 1.00 88.38 110 LEU A C 1
ATOM 839 O O . LEU A 1 110 ? 1.112 -5.710 4.217 1.00 88.38 110 LEU A O 1
ATOM 843 N N . THR A 1 111 ? -0.681 -4.511 4.837 1.00 85.88 111 THR A N 1
ATOM 844 C CA . THR A 1 111 ? -0.528 -3.480 3.800 1.00 85.88 111 THR A CA 1
ATOM 845 C C . THR A 1 111 ? 0.760 -2.685 3.972 1.00 85.88 111 THR A C 1
ATOM 847 O O . THR A 1 111 ? 1.467 -2.480 2.989 1.00 85.88 111 THR A O 1
ATOM 850 N N . VAL A 1 112 ? 1.125 -2.300 5.197 1.00 87.81 112 VAL A N 1
ATOM 851 C CA . VAL A 1 112 ? 2.403 -1.619 5.467 1.00 87.81 112 VAL A CA 1
ATOM 852 C C . VAL A 1 112 ? 3.594 -2.516 5.112 1.00 87.81 112 VAL A C 1
ATOM 854 O O . VAL A 1 112 ? 4.507 -2.071 4.417 1.00 87.81 112 VAL A O 1
ATOM 857 N N . ILE A 1 113 ? 3.573 -3.789 5.520 1.00 87.06 113 ILE A N 1
ATOM 858 C CA . ILE A 1 113 ? 4.638 -4.760 5.213 1.00 87.06 113 ILE A CA 1
ATOM 859 C C . ILE A 1 113 ? 4.783 -4.953 3.703 1.00 87.06 113 ILE A C 1
ATOM 861 O O . ILE A 1 113 ? 5.894 -4.914 3.178 1.00 87.06 113 ILE A O 1
ATOM 865 N N . VAL A 1 114 ? 3.661 -5.121 3.000 1.00 85.94 114 VAL A N 1
ATOM 866 C CA . VAL A 1 114 ? 3.609 -5.201 1.539 1.00 85.94 114 VAL A CA 1
ATOM 867 C C . VAL A 1 114 ? 4.261 -3.957 0.936 1.00 85.94 114 VAL A C 1
ATOM 869 O O . VAL A 1 114 ? 5.207 -4.083 0.163 1.00 85.94 114 VAL A O 1
ATOM 872 N N . ILE A 1 115 ? 3.840 -2.755 1.332 1.00 85.12 115 ILE A N 1
ATOM 873 C CA . ILE A 1 115 ? 4.377 -1.492 0.800 1.00 85.12 115 ILE A CA 1
ATOM 874 C C . ILE A 1 115 ? 5.898 -1.405 0.977 1.00 85.12 115 ILE A C 1
ATOM 876 O O . ILE A 1 115 ? 6.606 -1.094 0.017 1.00 85.12 115 ILE A O 1
ATOM 880 N N . LEU A 1 116 ? 6.409 -1.731 2.167 1.00 81.88 116 LEU A N 1
ATOM 881 C CA . LEU A 1 116 ? 7.846 -1.722 2.447 1.00 81.88 116 LEU A CA 1
ATOM 882 C C . LEU A 1 116 ? 8.601 -2.791 1.643 1.00 81.88 116 LEU A C 1
ATOM 884 O O . LEU A 1 116 ? 9.655 -2.502 1.078 1.00 81.88 116 LEU A O 1
ATOM 888 N N . GLY A 1 117 ? 8.050 -4.002 1.524 1.00 80.62 117 GLY A N 1
ATOM 889 C CA . GLY A 1 117 ? 8.639 -5.081 0.725 1.00 80.62 117 GLY A CA 1
ATOM 890 C C . GLY A 1 117 ? 8.693 -4.760 -0.773 1.00 80.62 117 GLY A C 1
ATOM 891 O O . GLY A 1 117 ? 9.643 -5.135 -1.462 1.00 80.62 117 GLY A O 1
ATOM 892 N N . PHE A 1 118 ? 7.710 -4.012 -1.279 1.00 76.94 118 PHE A N 1
ATOM 893 C CA . PHE A 1 118 ? 7.626 -3.622 -2.687 1.00 76.94 118 PHE A CA 1
ATOM 894 C C . PHE A 1 118 ? 8.385 -2.339 -3.026 1.00 76.94 118 PHE A C 1
ATOM 896 O O . PHE A 1 118 ? 8.579 -2.060 -4.212 1.00 76.94 118 PHE A O 1
ATOM 903 N N . ALA A 1 119 ? 8.884 -1.594 -2.038 1.00 72.25 119 ALA A N 1
ATOM 904 C CA . ALA A 1 119 ? 9.659 -0.384 -2.289 1.00 72.25 119 ALA A CA 1
ATOM 905 C C . ALA A 1 119 ? 10.879 -0.651 -3.191 1.00 72.25 119 ALA A C 1
ATOM 907 O O . ALA A 1 119 ? 11.129 0.081 -4.150 1.00 72.25 119 ALA A O 1
ATOM 908 N N . ASN A 1 120 ? 11.560 -1.779 -2.966 1.00 71.50 120 ASN A N 1
ATOM 909 C CA . ASN A 1 120 ? 12.681 -2.223 -3.797 1.00 71.50 120 ASN A CA 1
ATOM 910 C C . ASN A 1 120 ? 12.263 -2.583 -5.232 1.00 71.50 120 ASN A C 1
ATOM 912 O O . ASN A 1 120 ? 13.027 -2.362 -6.172 1.00 71.50 120 ASN A O 1
ATOM 916 N N . LEU A 1 121 ? 11.051 -3.113 -5.421 1.00 71.44 121 LEU A N 1
ATOM 917 C CA . LEU A 1 121 ? 10.531 -3.479 -6.741 1.00 71.44 121 LEU A CA 1
ATOM 918 C C . LEU A 1 121 ? 10.166 -2.247 -7.571 1.00 71.44 121 LEU A C 1
ATOM 920 O O . LEU A 1 121 ? 10.520 -2.184 -8.746 1.00 71.44 121 LEU A O 1
ATOM 924 N N . PHE A 1 122 ? 9.524 -1.247 -6.966 1.00 70.62 122 PHE A N 1
ATOM 925 C CA . PHE A 1 122 ? 9.238 0.020 -7.641 1.00 70.62 122 PHE A CA 1
ATOM 926 C C . PHE A 1 122 ? 10.513 0.784 -8.005 1.00 70.62 122 PHE A C 1
ATOM 928 O O . PHE A 1 122 ? 10.620 1.294 -9.121 1.00 70.62 122 PHE A O 1
ATOM 935 N N . TRP A 1 123 ? 11.497 0.813 -7.102 1.00 70.44 123 TRP A N 1
ATOM 936 C CA . TRP A 1 123 ? 12.806 1.406 -7.377 1.00 70.44 123 TRP A CA 1
ATOM 937 C C . TRP A 1 123 ? 13.509 0.707 -8.548 1.00 70.44 123 TRP A C 1
ATOM 939 O O . TRP A 1 123 ? 13.957 1.358 -9.491 1.00 70.44 123 TRP A O 1
ATOM 949 N N . SER A 1 124 ? 13.534 -0.630 -8.536 1.00 70.38 124 SER A N 1
ATOM 950 C CA . SER A 1 124 ? 14.115 -1.429 -9.619 1.00 70.38 124 SER A CA 1
ATOM 951 C C . SER A 1 124 ? 13.412 -1.189 -10.960 1.00 70.38 124 SER A C 1
ATOM 953 O O . SER A 1 124 ? 14.075 -0.943 -11.969 1.00 70.38 124 SER A O 1
ATOM 955 N N . ALA A 1 125 ? 12.075 -1.169 -10.974 1.00 68.94 125 ALA A N 1
ATOM 956 C CA . ALA A 1 125 ? 11.293 -0.889 -12.176 1.00 68.94 125 ALA A CA 1
ATOM 957 C C . ALA A 1 125 ? 11.582 0.515 -12.733 1.00 68.94 125 ALA A C 1
ATOM 959 O O . ALA A 1 125 ? 11.800 0.669 -13.934 1.00 68.94 125 ALA A O 1
ATOM 960 N N . ALA A 1 126 ? 11.666 1.531 -11.868 1.00 68.12 126 ALA A N 1
ATOM 961 C CA . ALA A 1 126 ? 12.026 2.887 -12.270 1.00 68.12 126 ALA A CA 1
ATOM 962 C C . ALA A 1 126 ? 13.427 2.939 -12.914 1.00 68.12 126 ALA A C 1
ATOM 964 O O . ALA A 1 126 ? 13.596 3.551 -13.970 1.00 68.12 126 ALA A O 1
ATOM 965 N N . CYS A 1 127 ? 14.418 2.242 -12.348 1.00 69.00 127 CYS A N 1
ATOM 966 C CA . CYS A 1 127 ? 15.753 2.125 -12.944 1.00 69.00 127 CYS A CA 1
ATOM 967 C C . CYS A 1 127 ? 15.734 1.440 -14.323 1.00 69.00 127 CYS A C 1
ATOM 969 O O . CYS A 1 127 ? 16.427 1.898 -15.230 1.00 69.00 127 CYS A O 1
ATOM 971 N N . VAL A 1 128 ? 14.918 0.397 -14.518 1.00 68.12 128 VAL A N 1
ATOM 972 C CA . VAL A 1 128 ? 14.766 -0.277 -15.823 1.00 68.12 128 VAL A CA 1
ATOM 973 C C . VAL A 1 128 ? 14.190 0.670 -16.877 1.00 68.12 128 VAL A C 1
ATOM 975 O O . VAL A 1 128 ? 14.725 0.751 -17.985 1.00 68.12 128 VAL A O 1
ATOM 978 N N . PHE A 1 129 ? 13.149 1.433 -16.538 1.00 67.62 129 PHE A N 1
ATOM 979 C CA . PHE A 1 129 ? 12.583 2.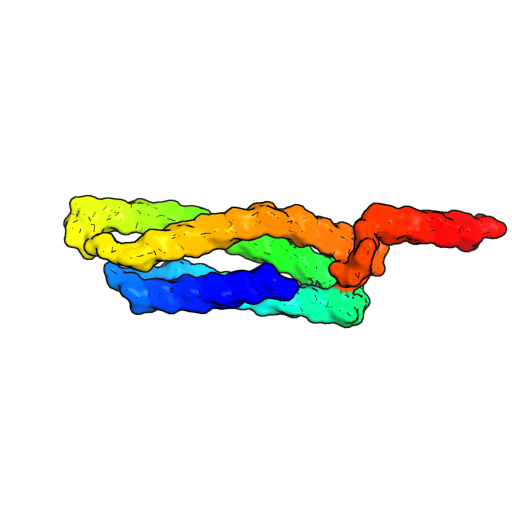417 -17.464 1.00 67.62 129 PHE A CA 1
ATOM 980 C C . PHE A 1 129 ? 13.564 3.559 -17.766 1.00 67.62 129 PHE A C 1
ATOM 982 O O . PHE A 1 129 ? 13.676 3.976 -18.918 1.00 67.62 129 PHE A O 1
ATOM 989 N N . LYS A 1 130 ? 14.339 4.018 -16.771 1.00 66.12 130 LYS A N 1
ATOM 990 C CA . LYS A 1 130 ? 15.403 5.018 -16.965 1.00 66.12 130 LYS A CA 1
ATOM 991 C C . LYS A 1 130 ? 16.503 4.520 -17.911 1.00 66.12 130 LYS A C 1
ATOM 993 O O . LYS A 1 130 ? 16.962 5.277 -18.763 1.00 66.12 130 LYS A O 1
ATOM 998 N N . ALA A 1 131 ? 16.886 3.247 -17.813 1.00 64.50 131 ALA A N 1
ATOM 999 C CA . ALA A 1 131 ? 17.835 2.614 -18.733 1.00 64.50 131 ALA A CA 1
ATOM 1000 C C . ALA A 1 131 ? 17.285 2.491 -20.175 1.00 64.50 131 ALA A C 1
ATOM 1002 O O . ALA A 1 131 ? 18.044 2.285 -21.128 1.00 64.50 131 ALA A O 1
ATOM 1003 N N . GLY A 1 132 ? 15.978 2.697 -20.371 1.00 63.94 132 GLY A N 1
ATOM 1004 C CA . GLY A 1 132 ? 15.285 2.591 -21.655 1.00 63.94 132 GLY A CA 1
ATOM 1005 C C . GLY A 1 132 ? 14.665 1.218 -21.915 1.00 63.94 132 GLY A C 1
ATOM 1006 O O . GLY A 1 132 ? 14.274 0.948 -23.048 1.00 63.94 132 GLY A O 1
ATOM 1007 N N . GLY A 1 133 ? 14.588 0.360 -20.895 1.00 60.78 133 GLY A N 1
ATOM 1008 C CA . GLY A 1 133 ? 13.843 -0.894 -20.949 1.00 60.78 133 GLY A CA 1
ATOM 1009 C C . GLY A 1 133 ? 12.341 -0.676 -20.772 1.00 60.78 133 GLY A C 1
ATOM 1010 O O . GLY A 1 133 ? 11.895 0.367 -20.297 1.00 60.78 133 GLY A O 1
ATOM 1011 N N . ASN A 1 134 ? 11.539 -1.681 -21.123 1.00 64.81 134 ASN A N 1
ATOM 1012 C CA . ASN A 1 134 ? 10.076 -1.615 -20.992 1.00 64.81 134 ASN A CA 1
ATOM 1013 C C . ASN A 1 134 ? 9.520 -2.170 -19.660 1.00 64.81 134 ASN A C 1
ATOM 1015 O O . ASN A 1 134 ? 8.304 -2.284 -19.512 1.00 64.81 134 ASN A O 1
ATOM 1019 N N . GLY A 1 135 ? 10.380 -2.579 -18.719 1.00 57.38 135 GLY A N 1
ATOM 1020 C CA . GLY A 1 135 ? 9.964 -3.153 -17.428 1.00 57.38 135 GLY A CA 1
ATOM 1021 C C . GLY A 1 135 ? 9.380 -4.577 -17.489 1.00 57.38 135 GLY A C 1
ATOM 1022 O O . GLY A 1 135 ? 9.078 -5.145 -16.446 1.00 57.38 135 GLY A O 1
ATOM 1023 N N . CYS A 1 136 ? 9.242 -5.160 -18.684 1.00 57.78 136 CYS A N 1
ATOM 1024 C CA . CYS A 1 136 ? 8.809 -6.540 -18.952 1.00 57.78 136 CYS A CA 1
ATOM 1025 C C . CYS A 1 136 ? 9.931 -7.407 -19.555 1.00 57.78 136 CYS A C 1
ATOM 1027 O O . CYS A 1 136 ? 9.700 -8.553 -19.941 1.00 57.78 136 CYS A O 1
ATOM 1029 N N . GLU A 1 137 ? 11.139 -6.862 -19.693 1.00 60.75 137 GLU A N 1
ATOM 1030 C CA . GLU A 1 137 ? 12.297 -7.599 -20.191 1.00 60.75 137 GLU A CA 1
ATOM 1031 C C . GLU A 1 137 ? 12.847 -8.494 -19.079 1.00 60.75 137 GLU A C 1
ATOM 1033 O O . GLU A 1 137 ? 12.977 -8.065 -17.935 1.00 60.75 137 GLU A O 1
ATOM 1038 N N . PHE A 1 138 ? 13.243 -9.724 -19.414 1.00 55.00 138 PHE A N 1
ATOM 1039 C CA . PHE A 1 138 ? 13.921 -10.651 -18.494 1.00 55.00 138 PHE A CA 1
ATOM 1040 C C . PHE A 1 138 ? 15.379 -10.234 -18.195 1.00 55.00 138 PHE A C 1
ATOM 1042 O O . PHE A 1 138 ? 16.236 -11.078 -17.951 1.00 55.00 138 PHE A O 1
ATOM 1049 N N . LYS A 1 139 ? 15.678 -8.934 -18.293 1.00 60.97 139 LYS A N 1
ATOM 1050 C CA . LYS A 1 139 ? 17.012 -8.347 -18.174 1.00 60.97 139 LYS A CA 1
ATOM 1051 C C . LYS A 1 139 ? 17.023 -7.298 -17.080 1.00 60.97 139 LYS A C 1
ATOM 1053 O O . LYS A 1 139 ? 16.111 -6.478 -16.983 1.00 60.97 139 LYS A O 1
ATOM 1058 N N . SER A 1 140 ? 18.074 -7.302 -16.272 1.00 62.97 140 SER A N 1
ATOM 1059 C CA . SER A 1 140 ? 18.256 -6.272 -15.249 1.00 62.97 140 SER A CA 1
ATOM 1060 C C . SER A 1 140 ? 18.640 -4.929 -15.881 1.00 62.97 140 SER A C 1
ATOM 1062 O O . SER A 1 140 ? 19.209 -4.879 -16.972 1.00 62.97 140 SER A O 1
ATOM 1064 N N . TYR A 1 141 ? 18.400 -3.818 -15.177 1.00 65.38 141 TYR A N 1
ATOM 1065 C CA . TYR A 1 141 ? 18.796 -2.487 -15.660 1.00 65.38 141 TYR A CA 1
ATOM 1066 C C . TYR A 1 141 ? 20.305 -2.392 -15.972 1.00 65.38 141 TYR A C 1
ATOM 1068 O O . TYR A 1 141 ? 20.675 -1.748 -16.950 1.00 65.38 141 TYR A O 1
ATOM 1076 N N . ARG A 1 142 ? 21.167 -3.110 -15.229 1.00 65.88 142 ARG A N 1
ATOM 1077 C CA . ARG A 1 142 ? 22.623 -3.165 -15.483 1.00 65.88 142 ARG A CA 1
ATOM 1078 C C . ARG A 1 142 ? 22.966 -3.861 -16.801 1.00 65.88 142 ARG A C 1
ATOM 1080 O O . ARG A 1 142 ? 23.930 -3.484 -17.455 1.00 65.88 142 ARG A O 1
ATOM 1087 N N . GLU A 1 143 ? 22.184 -4.861 -17.201 1.00 67.06 143 GLU A N 1
ATOM 1088 C CA . GLU A 1 143 ? 22.360 -5.562 -18.483 1.00 67.06 143 GLU A CA 1
ATOM 1089 C C . GLU A 1 143 ? 21.853 -4.738 -19.673 1.00 67.06 143 GLU A C 1
ATOM 1091 O O . GLU A 1 143 ? 22.318 -4.908 -20.802 1.00 67.06 143 GLU A O 1
ATOM 1096 N N . ILE A 1 144 ? 20.887 -3.849 -19.432 1.00 66.25 144 ILE A N 1
ATOM 1097 C CA . ILE A 1 144 ? 20.373 -2.914 -20.437 1.00 66.25 144 ILE A CA 1
ATOM 1098 C C . ILE A 1 144 ? 21.379 -1.777 -20.656 1.00 66.25 144 ILE A C 1
ATOM 1100 O O . ILE A 1 144 ? 21.665 -1.436 -21.804 1.00 66.25 144 ILE A O 1
ATOM 1104 N N . GLU A 1 145 ? 21.959 -1.237 -19.580 1.00 66.06 145 GLU A N 1
ATOM 1105 C CA . GLU A 1 145 ? 23.019 -0.222 -19.650 1.00 66.06 145 GLU A CA 1
ATOM 1106 C C . GLU A 1 145 ? 24.287 -0.767 -20.322 1.00 66.06 145 GLU A C 1
ATOM 1108 O O . GLU A 1 145 ? 24.755 -0.176 -21.293 1.00 66.06 145 GLU A O 1
ATOM 1113 N N . SER A 1 146 ? 24.777 -1.947 -19.920 1.00 67.00 146 SER A N 1
ATOM 1114 C CA . SER A 1 146 ? 26.010 -2.522 -20.483 1.00 67.00 146 SER A CA 1
ATOM 1115 C C . SER A 1 146 ? 25.922 -2.817 -21.983 1.00 67.00 146 SER A C 1
ATOM 1117 O O . SER A 1 146 ? 26.893 -2.630 -22.715 1.00 67.00 146 SER A O 1
ATOM 1119 N N . ARG A 1 147 ? 24.748 -3.229 -22.483 1.00 63.31 147 ARG A N 1
ATOM 1120 C CA . ARG A 1 147 ? 24.515 -3.390 -23.927 1.00 63.31 147 ARG A CA 1
ATOM 1121 C C . ARG A 1 147 ? 24.460 -2.062 -24.664 1.00 63.31 147 ARG A C 1
ATOM 1123 O O . ARG A 1 147 ? 24.883 -2.007 -25.815 1.00 63.31 147 ARG A O 1
ATOM 1130 N N . LYS A 1 148 ? 23.908 -1.018 -24.044 1.00 62.78 148 LYS A N 1
ATOM 1131 C CA . LYS A 1 148 ? 23.893 0.328 -24.624 1.00 62.78 148 LYS A CA 1
ATOM 1132 C C . LYS A 1 148 ? 25.314 0.850 -24.786 1.00 62.78 148 LYS A C 1
ATOM 1134 O O . LYS A 1 148 ? 25.636 1.348 -25.858 1.00 62.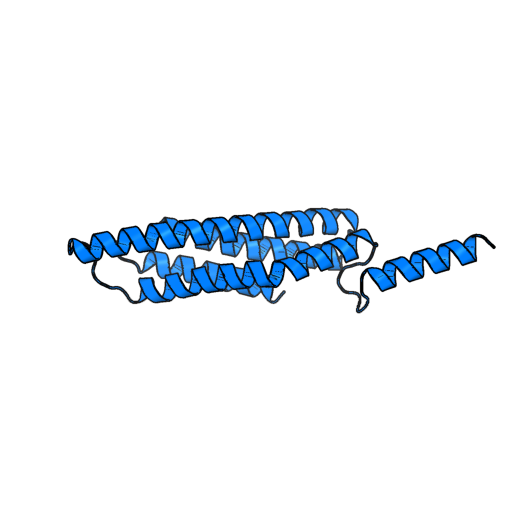78 148 LYS A O 1
ATOM 1139 N N . ASP A 1 149 ? 26.147 0.669 -23.768 1.00 61.66 149 ASP A N 1
ATOM 1140 C CA . ASP A 1 149 ? 27.541 1.109 -23.787 1.00 61.66 149 ASP A CA 1
ATOM 1141 C C . ASP A 1 149 ? 28.380 0.306 -24.789 1.00 61.66 149 ASP A C 1
ATOM 1143 O O . ASP A 1 149 ? 29.123 0.897 -25.569 1.00 61.66 149 ASP A O 1
ATOM 1147 N N . ALA A 1 150 ? 28.190 -1.017 -24.861 1.00 63.34 150 ALA A N 1
ATOM 1148 C CA . ALA A 1 150 ? 28.844 -1.857 -25.866 1.00 63.34 150 ALA A CA 1
ATOM 1149 C C . ALA A 1 150 ? 28.463 -1.452 -27.300 1.00 63.34 150 ALA A C 1
ATOM 1151 O O . ALA A 1 150 ? 29.328 -1.319 -28.158 1.00 63.34 150 ALA A O 1
ATOM 1152 N N . LYS A 1 151 ? 27.176 -1.180 -27.551 1.00 60.09 151 LYS A N 1
ATOM 1153 C CA . LYS A 1 151 ? 26.697 -0.762 -28.876 1.00 60.09 151 LYS A CA 1
ATOM 1154 C C . LYS A 1 151 ? 27.228 0.619 -29.274 1.00 60.09 151 LYS A C 1
ATOM 1156 O O . LYS A 1 151 ? 27.589 0.834 -30.420 1.00 60.09 151 LYS A O 1
ATOM 1161 N N . LYS A 1 152 ? 27.330 1.539 -28.310 1.00 60.84 152 LYS A N 1
ATOM 1162 C CA . LYS A 1 152 ? 27.903 2.877 -28.517 1.00 60.84 152 LYS A CA 1
ATOM 1163 C C . LYS A 1 152 ? 29.407 2.838 -28.804 1.00 60.84 152 LYS A C 1
ATOM 1165 O O . LYS A 1 152 ? 29.904 3.732 -29.476 1.00 60.84 152 LYS A O 1
ATOM 1170 N N . SER A 1 153 ? 30.112 1.841 -28.265 1.00 59.31 153 SER A N 1
ATOM 1171 C CA . SER A 1 153 ? 31.530 1.596 -28.538 1.00 59.31 153 SER A CA 1
ATOM 1172 C C . SER A 1 153 ? 31.753 0.989 -29.923 1.00 59.31 153 SER A C 1
ATOM 1174 O O . SER A 1 153 ? 32.704 1.388 -30.578 1.00 59.31 153 SER A O 1
ATOM 1176 N N . ASP A 1 154 ? 30.896 0.064 -30.367 1.00 57.72 154 ASP A N 1
ATOM 1177 C CA . ASP A 1 154 ? 30.967 -0.530 -31.714 1.00 57.72 154 ASP A CA 1
ATOM 1178 C C . ASP A 1 154 ? 30.628 0.486 -32.815 1.00 57.72 154 ASP A C 1
ATOM 1180 O O . ASP A 1 154 ? 31.295 0.518 -33.838 1.00 57.72 154 ASP A O 1
ATOM 1184 N N . ASP A 1 155 ? 29.633 1.355 -32.598 1.00 58.66 155 ASP A N 1
ATOM 1185 C CA . ASP A 1 155 ? 29.256 2.402 -33.565 1.00 58.66 155 ASP A CA 1
ATOM 1186 C C . ASP A 1 155 ? 30.292 3.552 -33.648 1.00 58.66 155 ASP A C 1
ATOM 1188 O O . ASP A 1 155 ? 30.181 4.430 -34.506 1.00 58.66 155 ASP A O 1
ATOM 1192 N N . ALA A 1 156 ? 31.264 3.595 -32.729 1.00 55.34 156 ALA A N 1
ATOM 1193 C CA . ALA A 1 156 ? 32.320 4.610 -32.664 1.00 55.34 156 ALA A CA 1
ATOM 1194 C C . ALA A 1 156 ? 33.669 4.143 -33.252 1.00 55.34 156 ALA A C 1
ATOM 1196 O O . ALA A 1 156 ? 34.629 4.919 -33.231 1.00 55.34 156 ALA A O 1
ATOM 1197 N N . VAL A 1 157 ? 33.740 2.902 -33.748 1.00 49.47 157 VAL A N 1
ATOM 1198 C CA . VAL A 1 157 ? 34.889 2.293 -34.447 1.00 49.47 157 VAL A CA 1
ATOM 1199 C C . VAL A 1 157 ? 34.599 2.234 -35.943 1.00 49.47 157 VAL A C 1
ATOM 1201 O O . VAL A 1 157 ? 35.542 2.507 -36.719 1.00 49.47 157 VAL A O 1
#

Sequence (157 aa):
MVIAAYFGVIGGLDIYQAKQTVPQEETQFVGGIVNAAIGGYILLCVLLGFLKLGLLAYILTFGAFFVTLLNGVFKLVTFIVQWVHWGQGMSDGTIEFQTVMVTSSISQLLTVIVILGFANLFWSAACVFKAGGNGCEFKSYREIESRKDAKKSDDAV

Foldseek 3Di:
DVQLVLLLVLLVVLLVLQVVDVVRDVLSNVLSVLSNVLSVLVVVLLVVLVVLVLVVSLVSLVVSLVSLQVSLVSLVVSLVVVVVVQVVCVVVVNGDDDPSNVVSNVSSVVSNVVSVVCNVVSVQQSLCSVLSHSSPDPDGSVRSVVVVVVVVVVVVD

Organism: Eimeria maxima (NCBI:txid5804)

pLDDT: mean 78.72, std 10.08, range [49.47, 89.75]

Secondary structure (DSSP, 8-state):
-HHHHHHHHHHHHHHHHHHHSSS--HHHHHHHHHHHHHHHHHHHHHHHHHTT-HHHHHHHHHHHHHHHHHHHHHHHHHHHHHHHHHHHHHHTTSS---HHHHHHHHHHHHHHHHHHHHHHHHHHHHHHHHHT--S-SSS-HHHHHHHHHHHHHHTT-

Radius of gyration: 20.56 Å; chains: 1; bounding box: 55×20×64 Å

=== Feature glossary ===
The record interleaves many kinds of information about one protein. Here is each kind framed as the question it answers.

Q: What are the backbone torsion angles?
A: φ (phi) and ψ (psi) are the two rotatable backbone dihedrals per residue: φ is the C(i-1)–N–Cα–C torsion, ψ is the N–Cα–C–N(i+1) torsion, both in degrees on (−180°, 180°]. α-helical residues cluster near (−60°, −45°); β-strand residues near (−120°, +130°). A Ramachandran plot is simply a scatter of (φ, ψ) for every residue.

Q: What is the amino-acid chain?
A: This is the polypeptide sequence — one letter per residue, N-terminus first. Length ranges from a few dozen residues for small domains to over a thousand for large multi-domain proteins.

Q: How mobile is each atom in the crystal?
A: For experimental (PDB) structures, the B-factor (temperature factor) quantifies the positional spread of each atom in the crystal — a combination of thermal vibration and static disorder — in units of Å². High B-factors mark flexible loops or poorly resolved regions; low B-factors mark the rigid, well-ordered core.

Q: Are the domains correctly placed relative to each other?
A: Predicted Aligned Error (PAE) is an AlphaFold confidence matrix: entry (i, j) is the expected error in the position of residue j, in ångströms, when the prediction is superimposed on the true structure at residue i. Low PAE within a block of residues means that block is internally rigid and well-predicted; high PAE between two blocks means their relative placement is uncertain even if each block individually is confident.

Q: How confident is the AlphaFold model at each residue?
A: pLDDT is the predicted lDDT-Cα score: AlphaFold's confidence that the local environment of each residue (all inter-atomic distances within 15 Å) is correctly placed. It is a per-residue number between 0 and 100, with higher meaning more reliable.

Q: What family and function is it annotated with?
A: Functional annotations link the protein to curated databases. InterPro entries identify conserved domains and families by matching the sequence against member-database signatures (Pfam, PROSITE, CDD, …). Gene Ontology (GO) terms describe molecular function, biological process, and cellular component in a controlled vocabulary. CATH places the structure in a hierarchical fold classification (Class/Architecture/Topology/Homologous-superfamily). The organism is the source species.

Q: How big and how compact is the whole molecule?
A: Three whole-structure scalars: the radius of gyration (RMS distance of Cα from centroid, in Å), the count of Cα–Cα contacts (pairs closer than 8 Å and separated by more than four residues in sequence — i.e. tertiary, not local, contacts), and the bounding-box dimensions. Together they distinguish compact globular folds from extended fibres or disordered chains.

Q: What known structures does this most resemble?
A: The Foldseek neighbor list gives the closest experimentally determined structures in the PDB, ranked by structural alignment. TM-score near 1 means near-identical fold; near 0.3 means only rough topology match. This is how one finds what a novel AlphaFold prediction most resembles in the solved-structure universe.

Q: Which residues are buried vs exposed?
A: SASA measures how much of the protein is reachable by solvent. It is computed by rolling a water-sized probe over the atomic surface and summing the exposed area (Å²). Per-residue SASA distinguishes core (buried, low SASA) from surface (exposed, high SASA) residues; total SASA is a whole-molecule size measure.

Q: Which residues are in helices, strands, or loops?
A: Eight-state secondary structure (DSSP): H is the canonical α-helix, G the tighter 3₁₀-helix, I the wider π-helix; E/B are β-structure, T and S are turns and bends, and '-' is everything else. DSSP derives these from the pattern of main-chain N–H···O=C hydrogen bonds, not from the sequence.

Q: Where is each backbone atom in 3D?
A: Structure coordinates 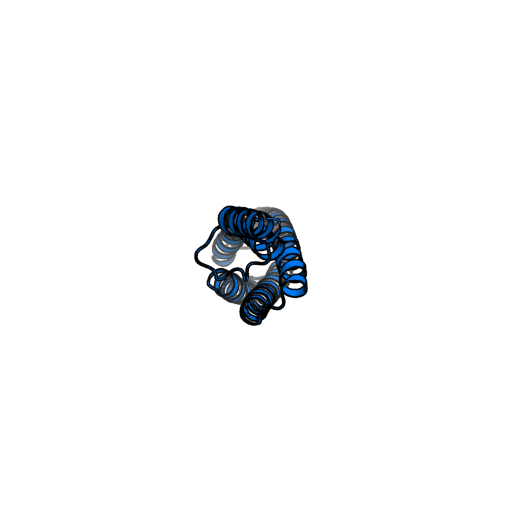are given as an mmCIF _atom_site loop: one row per atom with element, residue name, chain id, sequence number, and x/y/z position in Å. Only the four main-chain atoms per residue are included here; side chains are omitted to keep the record compact.

Q: What if only a Cα trace is available?
A: Three-state secondary structure (P-SEA) collapses the eight DSSP classes into helix (a), strand (b), and coil (c). P-SEA assigns these from Cα geometry alone — distances and angles — without requiring backbone oxygens, so it works on any Cα trace.

Q: What do the rendered images show?
A: The six renders are orthographic views along the three Cartesian axes in both directions. Representation (cartoon, sticks, or surface) and color scheme (sequence-rainbow or by-chain) vary across proteins so the training set covers all the common visualization conventions.

Q: What does the local fold look like, residue by residue?
A: Foldseek's 3Di representation compresses backbone geometry into a per-residue letter drawn from a learned twenty-state alphabet. It captures the tertiary interaction pattern around each residue — which residues are packed against it in space, regardless of where they are in sequence.

Q: What do the diagnostic plots show?
A: The contact map is a binary N×N matrix image: pixel (i, j) is dark where Cα_i and Cα_j are within 8 Å and |i−j|>4. Because the |i−j|>4 filter removes local helical contacts, off-diagonal stripes parallel to the main diagonal indicate parallel β-sheets; stripes perpendicular to it indicate antiparallel β-sheets. The Ramachandran plot scatters every residue's (φ, ψ) pair against the sterically allowed regions. The PAE heatmap renders the predicted-aligned-error matrix.